Prot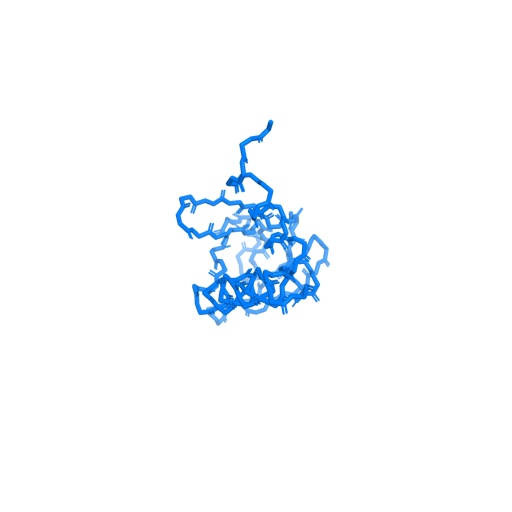ein AF-A0A953RLC2-F1 (afdb_monomer)

Secondary structure (DSSP, 8-state):
--HHHHHHHHHHHHHHHTT-STT-EEEETTEEEEE-S--EEETTEEEEEEEETTT--EEEEEPPHHHHHHHHHHHHHHHHHHS--

Sequence (85 aa):
MSKHSDKQFVICEKLRGLGYASERRVRLYGEEFHLVSDPFPDGDGFVVEGIARKSGKSRFVRIPLSIVHTLRQELIVDTELDVAA

Nearest PDB structures (foldseek):
  4c58-assembly1_A-2  TM=5.062E-01  e=7.469E-01  Homo sapiens
  4o38-assembly1_A  TM=4.920E-01  e=1.163E+00  Homo sapiens
  4o38-assembly1_B  TM=4.977E-01  e=1.498E+00  Homo sapiens
  5y80-assembly1_A  TM=5.364E-01  e=1.595E+00  Homo sapiens
  3dbe-assembly1_A  TM=4.610E-01  e=5.652E+00  Danio rerio

Radius of gyration: 14.46 Å; Cα contacts (8 Å, |Δi|>4): 123; chains: 1; bounding box: 33×23×42 Å

Mean predicted aligned error: 6.45 Å

Structure (mmCIF, N/CA/C/O backbone):
data_AF-A0A953RLC2-F1
#
_entry.id   AF-A0A953RLC2-F1
#
loop_
_atom_site.group_PDB
_atom_site.id
_atom_site.type_symbol
_atom_site.label_atom_id
_atom_site.label_alt_id
_atom_site.label_comp_id
_atom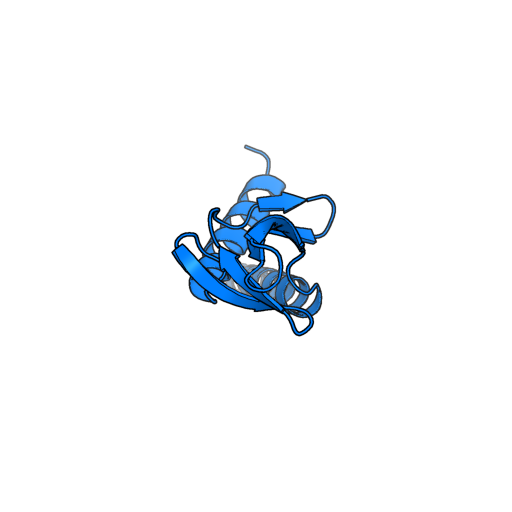_site.label_asym_id
_atom_site.label_entity_id
_atom_site.label_seq_id
_atom_site.pdbx_PDB_ins_code
_atom_site.Cartn_x
_atom_site.Cartn_y
_atom_site.Cartn_z
_atom_site.occupancy
_atom_site.B_iso_or_equiv
_atom_site.auth_seq_id
_atom_site.auth_comp_id
_atom_site.auth_asym_id
_atom_site.auth_atom_id
_atom_site.pdbx_PDB_model_num
ATOM 1 N N . MET A 1 1 ? 16.295 13.637 -15.435 1.00 47.06 1 MET A N 1
ATOM 2 C CA . MET A 1 1 ? 15.413 13.044 -14.407 1.00 47.06 1 MET A CA 1
ATOM 3 C C . MET A 1 1 ? 16.106 11.789 -13.900 1.00 47.06 1 MET A C 1
ATOM 5 O O . MET A 1 1 ? 16.672 11.064 -14.706 1.00 47.06 1 MET A O 1
ATOM 9 N N . SER A 1 2 ? 16.244 11.628 -12.585 1.00 57.25 2 SER A N 1
ATOM 10 C CA . SER A 1 2 ? 17.092 10.584 -11.996 1.00 57.25 2 SER A CA 1
ATOM 11 C C . SER A 1 2 ? 16.442 9.209 -12.152 1.00 57.25 2 SER A C 1
ATOM 13 O O . SER A 1 2 ? 15.340 9.019 -11.653 1.00 57.25 2 SER A O 1
ATOM 15 N N . LYS A 1 3 ? 17.164 8.241 -12.737 1.00 62.06 3 LYS A N 1
ATOM 16 C CA . LYS A 1 3 ? 16.767 6.833 -12.997 1.00 62.06 3 LYS A CA 1
ATOM 17 C C . LYS A 1 3 ? 16.037 6.116 -11.839 1.00 62.06 3 LYS A C 1
ATOM 19 O O . LYS A 1 3 ? 15.346 5.124 -12.046 1.00 62.06 3 LYS A O 1
ATOM 24 N N . HIS A 1 4 ? 16.235 6.579 -10.604 1.00 64.88 4 HIS A N 1
ATOM 25 C CA . HIS A 1 4 ? 15.584 6.067 -9.395 1.00 64.88 4 HIS A CA 1
ATOM 26 C C . HIS A 1 4 ? 14.103 6.470 -9.295 1.00 64.88 4 HIS A C 1
ATOM 28 O O . HIS A 1 4 ? 13.271 5.659 -8.895 1.00 64.88 4 HIS A O 1
ATOM 34 N N . SER A 1 5 ? 13.773 7.695 -9.715 1.00 74.75 5 SER A N 1
ATOM 35 C CA . SER A 1 5 ? 12.404 8.220 -9.732 1.00 74.75 5 SER A CA 1
ATOM 36 C C . SER A 1 5 ? 11.529 7.465 -10.734 1.00 74.75 5 SER A C 1
ATOM 38 O O . SER A 1 5 ? 10.360 7.218 -10.451 1.00 74.75 5 SER A O 1
ATOM 40 N N . ASP A 1 6 ? 12.099 7.046 -11.867 1.00 83.00 6 ASP A N 1
ATOM 41 C CA . ASP A 1 6 ? 11.375 6.293 -12.897 1.00 83.00 6 ASP A CA 1
ATOM 42 C C . ASP A 1 6 ? 10.977 4.899 -12.393 1.00 83.00 6 ASP A C 1
ATOM 44 O O . ASP A 1 6 ? 9.830 4.482 -12.532 1.00 83.00 6 ASP A O 1
ATOM 48 N N . LYS A 1 7 ? 11.891 4.193 -11.710 1.00 85.81 7 LYS A N 1
ATOM 49 C CA . LYS A 1 7 ? 11.588 2.878 -11.118 1.00 85.81 7 LYS A CA 1
ATOM 50 C C . LYS A 1 7 ? 10.521 2.970 -10.030 1.00 85.81 7 LYS A C 1
ATOM 52 O O . LYS A 1 7 ? 9.636 2.121 -9.978 1.00 85.81 7 LYS A O 1
ATOM 57 N N . GLN A 1 8 ? 10.590 3.988 -9.171 1.00 89.88 8 GLN A N 1
ATOM 58 C CA . GLN A 1 8 ? 9.572 4.214 -8.142 1.00 89.88 8 GLN A CA 1
ATOM 59 C C . GLN A 1 8 ? 8.197 4.478 -8.760 1.00 89.88 8 GLN A C 1
ATOM 61 O O . GLN A 1 8 ? 7.216 3.890 -8.310 1.00 89.88 8 GLN A O 1
ATOM 66 N N . PHE A 1 9 ? 8.136 5.286 -9.822 1.00 90.88 9 PHE A N 1
ATOM 67 C CA . PHE A 1 9 ? 6.899 5.545 -10.554 1.00 90.88 9 PHE A CA 1
ATOM 68 C C . PHE A 1 9 ? 6.300 4.258 -11.140 1.00 90.88 9 PHE A C 1
ATOM 70 O O . PHE A 1 9 ? 5.125 3.973 -10.919 1.00 90.88 9 PHE A O 1
ATOM 77 N N . VAL A 1 10 ? 7.110 3.422 -11.797 1.00 92.88 10 VAL A N 1
ATOM 78 C CA . VAL A 1 10 ? 6.637 2.141 -12.351 1.00 92.88 10 VAL A CA 1
ATOM 79 C C . VAL A 1 10 ? 6.127 1.195 -11.256 1.00 92.88 10 VAL A C 1
ATOM 81 O O . VAL A 1 10 ? 5.121 0.509 -11.448 1.00 92.88 10 VAL A O 1
ATOM 84 N N . ILE A 1 11 ? 6.775 1.162 -10.087 1.00 93.81 11 ILE A N 1
ATOM 85 C CA . ILE A 1 11 ? 6.286 0.369 -8.951 1.00 93.81 11 ILE A CA 1
ATOM 86 C C . ILE A 1 11 ? 4.944 0.914 -8.453 1.00 93.81 11 ILE A C 1
ATOM 88 O O . ILE A 1 11 ? 4.038 0.118 -8.220 1.00 93.81 11 ILE A O 1
ATOM 92 N N . CYS A 1 12 ? 4.773 2.235 -8.335 1.00 94.69 12 CYS A N 1
ATOM 93 C CA . CYS A 1 12 ? 3.485 2.833 -7.975 1.00 94.69 12 CYS A CA 1
ATOM 94 C C . CYS A 1 12 ? 2.377 2.429 -8.957 1.00 94.69 12 CYS A C 1
ATOM 96 O O . CYS A 1 12 ? 1.316 1.984 -8.525 1.00 94.69 12 CYS A O 1
ATOM 98 N N . GLU A 1 13 ? 2.637 2.500 -10.264 1.00 94.62 13 GLU A N 1
ATOM 99 C CA . GLU A 1 13 ? 1.695 2.071 -11.306 1.00 94.62 13 GLU A CA 1
ATOM 100 C C . GLU A 1 13 ? 1.300 0.594 -11.156 1.00 94.62 13 GLU A C 1
ATOM 102 O O . GLU A 1 13 ? 0.112 0.255 -11.147 1.00 94.62 13 GLU A O 1
ATOM 107 N N . LYS A 1 14 ? 2.284 -0.291 -10.950 1.00 94.94 14 LYS A N 1
ATOM 108 C CA . LYS A 1 14 ? 2.043 -1.719 -10.692 1.00 94.94 14 LYS A CA 1
ATOM 109 C C . LYS A 1 14 ? 1.227 -1.936 -9.413 1.00 94.94 14 LYS A C 1
ATOM 111 O O . LYS A 1 14 ? 0.276 -2.714 -9.419 1.00 94.94 14 LYS A O 1
ATOM 116 N N . LEU A 1 15 ? 1.542 -1.226 -8.329 1.00 95.56 15 LEU A N 1
ATOM 117 C CA . LEU A 1 15 ? 0.808 -1.303 -7.062 1.00 95.56 15 LEU A CA 1
ATOM 118 C C . LEU A 1 15 ? -0.651 -0.857 -7.215 1.00 95.56 15 LEU A C 1
ATOM 120 O O . LEU A 1 15 ? -1.544 -1.529 -6.693 1.00 95.56 15 LEU A O 1
ATOM 124 N N . ARG A 1 16 ? -0.921 0.206 -7.985 1.00 95.31 16 ARG A N 1
ATOM 125 C CA . ARG A 1 16 ? -2.301 0.590 -8.322 1.00 95.31 16 ARG A CA 1
ATOM 126 C C . ARG A 1 16 ? -3.032 -0.534 -9.052 1.00 95.31 16 ARG A C 1
ATOM 128 O O . ARG A 1 16 ? -4.172 -0.837 -8.704 1.00 95.31 16 ARG A O 1
ATOM 135 N N . GLY A 1 17 ? -2.371 -1.188 -10.011 1.00 94.00 17 GLY A N 1
ATOM 136 C CA . GLY A 1 17 ? -2.909 -2.349 -10.730 1.00 94.00 17 GLY A CA 1
ATOM 137 C C . GLY A 1 17 ? -3.255 -3.535 -9.819 1.00 94.00 17 GLY A C 1
ATOM 138 O O . GLY A 1 17 ? -4.216 -4.252 -10.082 1.00 94.00 17 GLY A O 1
ATOM 139 N N . LEU A 1 18 ? -2.539 -3.692 -8.702 1.00 93.38 18 LEU A N 1
ATOM 140 C CA . LEU A 1 18 ? -2.819 -4.698 -7.668 1.00 93.38 18 LEU A CA 1
ATOM 141 C C . LEU A 1 18 ? -3.952 -4.303 -6.700 1.00 93.38 18 LEU A C 1
ATOM 143 O O . LEU A 1 18 ? -4.296 -5.079 -5.809 1.00 93.38 18 LEU A O 1
ATOM 147 N N . GLY A 1 19 ? -4.540 -3.114 -6.855 1.00 93.00 19 GLY A N 1
ATOM 148 C CA . GLY A 1 19 ? -5.639 -2.625 -6.021 1.00 93.00 19 GLY A CA 1
ATOM 149 C C . GLY A 1 19 ? -5.220 -1.687 -4.887 1.00 93.00 19 GLY A C 1
ATOM 150 O O . GLY A 1 19 ? -6.081 -1.270 -4.112 1.00 93.00 19 GLY A O 1
ATOM 151 N N . TYR A 1 20 ? -3.941 -1.305 -4.804 1.00 94.81 20 TYR A N 1
ATOM 152 C CA . TYR A 1 20 ? -3.455 -0.251 -3.905 1.00 94.81 20 TYR A CA 1
ATOM 153 C C . TYR A 1 20 ? -3.658 1.131 -4.532 1.00 94.81 20 TYR A C 1
ATOM 155 O O . TYR A 1 20 ? -2.693 1.843 -4.766 1.00 94.81 20 TYR A O 1
ATOM 163 N N . ALA A 1 21 ? -4.897 1.482 -4.866 1.00 95.00 21 ALA A N 1
ATOM 164 C CA . ALA A 1 21 ? -5.245 2.754 -5.497 1.00 95.00 21 ALA A CA 1
ATOM 165 C C . ALA A 1 21 ? -6.330 3.476 -4.697 1.00 95.00 21 ALA A C 1
ATOM 167 O O . ALA A 1 21 ? -7.066 2.841 -3.934 1.00 95.00 21 ALA A O 1
ATOM 168 N N . SER A 1 22 ? -6.452 4.785 -4.904 1.00 92.94 22 SER A N 1
ATOM 169 C CA . SER A 1 22 ? -7.530 5.574 -4.303 1.00 92.94 22 SER A CA 1
ATOM 170 C C . SER A 1 22 ? -8.922 4.977 -4.590 1.00 92.94 22 SER A C 1
ATOM 172 O O . SER A 1 22 ? -9.136 4.247 -5.561 1.00 92.94 22 SER A O 1
ATOM 174 N N . GLU A 1 23 ? -9.857 5.207 -3.666 1.00 91.81 23 GLU A N 1
ATOM 175 C CA . GLU A 1 23 ? -11.245 4.713 -3.676 1.00 91.81 23 GLU A CA 1
ATOM 17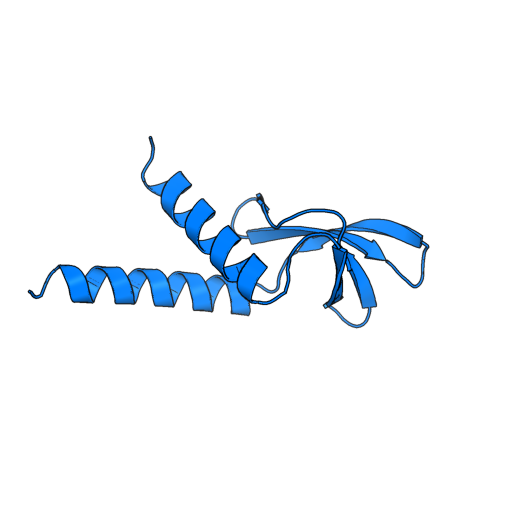6 C C . GLU A 1 23 ? -11.408 3.183 -3.567 1.00 91.81 23 GLU A C 1
ATOM 178 O O . GLU A 1 23 ? -12.528 2.668 -3.454 1.00 91.81 23 GLU A O 1
ATOM 183 N N . ARG A 1 24 ? -10.311 2.416 -3.522 1.00 92.81 24 ARG A N 1
ATOM 184 C CA . ARG A 1 24 ? -10.350 0.963 -3.316 1.00 92.81 24 ARG A CA 1
ATOM 185 C C . ARG A 1 24 ? -10.488 0.599 -1.842 1.00 92.81 24 ARG A C 1
ATOM 187 O O . ARG A 1 24 ? -10.216 1.382 -0.935 1.00 92.81 24 ARG A O 1
ATOM 194 N N . ARG A 1 25 ? -10.938 -0.631 -1.589 1.00 94.44 25 ARG A N 1
ATOM 195 C CA . ARG A 1 25 ? -10.928 -1.237 -0.253 1.00 94.44 25 ARG A CA 1
ATOM 196 C C . ARG A 1 25 ? -9.926 -2.371 -0.234 1.00 94.44 25 ARG A C 1
ATOM 198 O O . ARG A 1 25 ? -9.978 -3.245 -1.095 1.00 94.44 25 ARG A O 1
ATOM 205 N N . VAL A 1 26 ? -9.048 -2.367 0.758 1.00 93.06 26 VAL A N 1
ATOM 206 C CA . VAL A 1 26 ? -8.015 -3.390 0.918 1.00 93.06 26 VAL A CA 1
ATOM 207 C C . VAL A 1 26 ? -7.976 -3.866 2.359 1.00 93.06 26 VAL A C 1
ATOM 209 O O . VAL A 1 26 ? -8.194 -3.095 3.294 1.00 93.06 26 VAL A O 1
ATOM 212 N N . ARG A 1 27 ? -7.685 -5.152 2.550 1.00 94.31 27 ARG A N 1
ATOM 213 C CA . ARG A 1 27 ? -7.410 -5.706 3.871 1.00 94.31 27 ARG A CA 1
ATOM 214 C C . ARG A 1 27 ? -5.905 -5.822 4.058 1.00 94.31 27 ARG A C 1
ATOM 216 O O . ARG A 1 27 ? -5.263 -6.621 3.384 1.00 94.31 27 ARG A O 1
ATOM 223 N N . LEU A 1 28 ? -5.355 -5.050 4.989 1.00 91.94 28 LEU A N 1
ATOM 224 C CA . LEU A 1 28 ? -3.934 -5.062 5.329 1.00 91.94 28 LEU A CA 1
ATOM 225 C C . LEU A 1 28 ? -3.766 -5.321 6.817 1.00 91.94 28 LEU A C 1
ATOM 227 O O . LEU A 1 28 ? -4.457 -4.733 7.644 1.00 91.94 28 LEU A O 1
ATOM 231 N N . TYR A 1 29 ? -2.867 -6.247 7.152 1.00 91.88 29 TYR A N 1
ATOM 232 C CA . TYR A 1 29 ? -2.532 -6.587 8.539 1.00 91.88 29 TYR A CA 1
ATOM 233 C C . TYR A 1 29 ? -3.757 -6.914 9.415 1.00 91.88 29 TYR A C 1
ATOM 235 O O . TYR A 1 29 ? -3.807 -6.601 10.600 1.00 91.88 29 TYR A O 1
ATOM 243 N N . GLY A 1 30 ? -4.778 -7.538 8.821 1.00 92.31 30 GLY A N 1
ATOM 244 C CA . GLY A 1 30 ? -6.007 -7.918 9.520 1.00 92.31 30 GLY A CA 1
ATOM 245 C C . GLY A 1 30 ? -7.046 -6.800 9.688 1.00 92.31 30 GLY A C 1
ATOM 246 O O . GLY A 1 30 ? -8.121 -7.078 10.223 1.00 92.31 30 GLY A O 1
ATOM 247 N N . GLU A 1 31 ? -6.792 -5.586 9.195 1.00 93.19 31 GLU A N 1
ATOM 248 C CA . GLU A 1 31 ? -7.729 -4.455 9.199 1.00 93.19 31 GLU A CA 1
ATOM 249 C C . GLU A 1 31 ? -8.138 -4.067 7.768 1.00 93.19 31 GLU A C 1
ATOM 251 O O . GLU A 1 31 ? -7.367 -4.212 6.824 1.00 93.19 31 GLU A O 1
ATOM 256 N N . GLU A 1 32 ? -9.388 -3.634 7.595 1.00 95.44 32 GLU A N 1
ATOM 257 C CA . GLU A 1 32 ? -9.901 -3.141 6.313 1.00 95.44 32 GLU A CA 1
ATOM 258 C C . GLU A 1 32 ? -9.714 -1.626 6.234 1.00 95.44 32 GLU A C 1
ATOM 260 O O . GLU A 1 32 ? -10.076 -0.901 7.166 1.00 95.44 32 GLU A O 1
ATOM 265 N N . PHE A 1 33 ? -9.178 -1.163 5.111 1.00 95.81 33 PHE A N 1
ATOM 266 C CA . PHE A 1 33 ? -8.934 0.240 4.817 1.00 95.81 33 PHE A CA 1
ATOM 267 C C . PHE A 1 33 ? -9.684 0.639 3.557 1.00 95.81 33 PHE A C 1
ATOM 269 O O . PHE A 1 33 ? -9.631 -0.068 2.549 1.00 95.81 33 PHE A O 1
ATOM 276 N N . HIS A 1 34 ? -10.348 1.788 3.610 1.00 96.50 34 HIS A N 1
ATOM 277 C CA . HIS A 1 34 ? -10.769 2.495 2.411 1.00 96.50 34 HIS A CA 1
ATOM 278 C C . HIS A 1 34 ? -9.650 3.449 2.005 1.00 96.50 34 HIS A C 1
ATOM 280 O O . HIS A 1 34 ? -9.335 4.372 2.753 1.00 96.50 34 HIS A O 1
ATOM 286 N N . LEU A 1 35 ? -9.010 3.175 0.874 1.00 96.38 35 LEU A N 1
ATOM 287 C CA . LEU A 1 35 ? -7.875 3.944 0.387 1.00 96.38 35 LEU A CA 1
ATOM 288 C C . LEU A 1 35 ? -8.349 5.296 -0.139 1.00 96.38 35 LEU A C 1
ATOM 290 O O . LEU A 1 35 ? -9.324 5.374 -0.883 1.00 96.38 35 LEU A O 1
ATOM 294 N N . VAL A 1 36 ? -7.643 6.350 0.252 1.00 95.69 36 VAL A N 1
ATOM 295 C CA . VAL A 1 36 ? -7.936 7.734 -0.151 1.00 95.69 36 VAL A CA 1
ATOM 296 C C . VAL A 1 36 ? -6.802 8.349 -0.966 1.00 95.69 36 VAL A C 1
ATOM 298 O O . VAL A 1 36 ? -6.977 9.420 -1.536 1.00 95.69 36 VAL A O 1
ATOM 301 N N . SER A 1 37 ? -5.667 7.654 -1.073 1.00 94.56 37 SER A N 1
ATOM 302 C CA . SER A 1 37 ? -4.547 8.040 -1.925 1.00 94.56 37 SER A CA 1
ATOM 303 C C . SER A 1 37 ? -4.072 6.877 -2.791 1.00 94.56 37 SER A C 1
ATOM 305 O O . SER A 1 37 ? -4.270 5.702 -2.473 1.00 94.56 37 SER A O 1
ATOM 307 N N . ASP A 1 38 ? -3.370 7.235 -3.859 1.00 95.50 38 ASP A N 1
ATOM 308 C CA . ASP A 1 38 ? -2.502 6.326 -4.598 1.00 95.50 38 ASP A CA 1
ATOM 309 C C . ASP A 1 38 ? -1.215 6.025 -3.799 1.00 95.50 38 ASP A C 1
ATOM 311 O O . ASP A 1 38 ? -0.922 6.718 -2.812 1.00 95.50 38 ASP A O 1
ATOM 315 N N . PRO A 1 39 ? -0.457 4.974 -4.168 1.00 95.94 39 PRO A N 1
ATOM 316 C CA . PRO A 1 39 ? 0.732 4.577 -3.441 1.00 95.94 39 PRO A CA 1
ATOM 317 C C . PRO A 1 39 ? 1.875 5.542 -3.739 1.00 95.94 39 PRO A C 1
ATOM 319 O O . PRO A 1 39 ? 2.060 5.968 -4.880 1.00 95.94 39 PRO A O 1
ATOM 322 N N . PHE A 1 40 ? 2.680 5.846 -2.725 1.00 94.38 40 PHE A N 1
ATOM 323 C CA . PHE A 1 40 ? 3.850 6.710 -2.860 1.00 94.38 40 PHE A CA 1
ATOM 324 C C . PHE A 1 40 ? 5.062 6.139 -2.109 1.00 94.38 40 PHE A C 1
ATOM 326 O O . PHE A 1 40 ? 4.891 5.377 -1.149 1.00 94.38 40 PHE A O 1
ATOM 333 N N . PRO A 1 41 ? 6.293 6.442 -2.566 1.00 93.38 41 PRO A N 1
ATOM 334 C CA . PRO A 1 41 ? 7.507 5.937 -1.939 1.00 93.38 41 PRO A CA 1
ATOM 335 C C . PRO A 1 41 ? 7.710 6.548 -0.547 1.00 93.38 41 PRO A C 1
ATOM 337 O O . PRO A 1 41 ? 7.532 7.748 -0.346 1.00 93.38 41 PRO A O 1
ATOM 340 N N . ASP A 1 42 ? 8.129 5.713 0.400 1.00 92.88 42 ASP A N 1
ATOM 341 C CA . ASP A 1 42 ? 8.465 6.095 1.773 1.00 92.88 42 ASP A CA 1
ATOM 342 C C . ASP A 1 42 ? 9.686 5.290 2.247 1.00 92.88 42 ASP A C 1
ATOM 344 O O . ASP A 1 42 ? 9.593 4.103 2.586 1.00 92.88 42 ASP A O 1
ATOM 348 N N . GLY A 1 43 ? 10.859 5.928 2.228 1.00 88.69 43 GLY A N 1
ATOM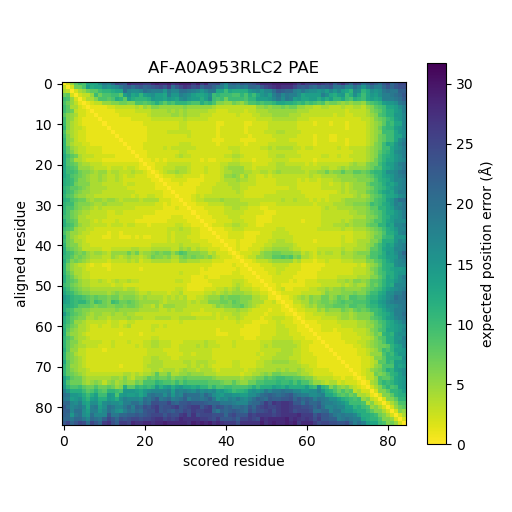 349 C CA . GLY A 1 43 ? 12.139 5.267 2.492 1.00 88.69 43 GLY A CA 1
ATOM 350 C C . GLY A 1 43 ? 12.402 4.130 1.499 1.00 88.69 43 GLY A C 1
ATOM 351 O O . GLY A 1 43 ? 12.454 4.357 0.294 1.00 88.69 43 GLY A O 1
ATOM 352 N N . ASP A 1 44 ? 12.560 2.902 2.004 1.00 85.69 44 ASP A N 1
ATOM 353 C CA . ASP A 1 44 ? 12.699 1.702 1.162 1.00 85.69 44 ASP A CA 1
ATOM 354 C C . ASP A 1 44 ? 11.347 1.057 0.777 1.00 85.69 44 ASP A C 1
ATOM 356 O O . ASP A 1 44 ? 11.292 0.118 -0.017 1.00 85.69 44 ASP A O 1
ATOM 360 N N . GLY A 1 45 ? 10.232 1.543 1.320 1.00 93.25 45 GLY A N 1
ATOM 361 C CA . GLY A 1 45 ? 8.904 0.980 1.092 1.00 93.25 45 GLY A CA 1
ATOM 362 C C . GLY A 1 45 ? 8.001 1.856 0.230 1.00 93.25 45 GLY A C 1
ATOM 363 O O . GLY A 1 45 ? 8.396 2.890 -0.302 1.00 93.25 45 GLY A O 1
ATOM 364 N N . PHE A 1 46 ? 6.744 1.426 0.147 1.00 96.12 46 PHE A N 1
ATOM 365 C CA . PHE A 1 46 ? 5.641 2.205 -0.405 1.00 96.12 46 PHE A CA 1
ATOM 366 C C . PHE A 1 46 ? 4.506 2.235 0.611 1.00 96.12 46 PHE A C 1
ATOM 368 O O . PHE A 1 46 ? 4.279 1.258 1.335 1.00 96.12 46 PHE A O 1
ATOM 375 N N . VAL A 1 47 ? 3.802 3.354 0.672 1.00 96.69 47 VAL A N 1
ATOM 376 C CA . VAL A 1 47 ? 2.691 3.583 1.597 1.00 96.69 47 VAL A CA 1
ATOM 377 C C . VAL A 1 47 ? 1.465 4.062 0.829 1.00 96.69 47 VAL A C 1
ATOM 379 O O . VAL A 1 47 ? 1.584 4.659 -0.238 1.00 96.69 47 VAL A O 1
ATOM 382 N N . VAL A 1 48 ? 0.290 3.786 1.384 1.00 96.12 48 VAL A N 1
ATOM 383 C CA . VAL A 1 48 ? -1.000 4.332 0.944 1.00 96.12 48 VAL A CA 1
ATOM 384 C C . VAL A 1 48 ? -1.707 4.955 2.133 1.00 96.12 48 VAL A C 1
ATOM 386 O O . VAL A 1 48 ? -1.632 4.436 3.248 1.00 96.12 48 VAL A O 1
ATOM 389 N N . GLU A 1 49 ? -2.408 6.057 1.913 1.00 96.69 49 GLU A N 1
ATOM 390 C CA . GLU A 1 49 ? -3.310 6.610 2.911 1.00 96.69 49 GLU A CA 1
ATOM 391 C C . GLU A 1 49 ? -4.661 5.894 2.841 1.00 96.69 49 GLU A C 1
ATOM 393 O O . GLU A 1 49 ? -5.244 5.714 1.767 1.00 96.69 49 GLU A O 1
ATOM 398 N N . GLY A 1 50 ? -5.175 5.483 3.998 1.00 96.19 50 GLY A N 1
ATOM 399 C CA . GLY A 1 50 ? -6.480 4.852 4.083 1.00 96.19 50 GLY A CA 1
ATOM 400 C C . GLY A 1 50 ? -7.204 5.132 5.390 1.00 96.19 50 GLY A C 1
ATOM 401 O O . GLY A 1 50 ? -6.609 5.238 6.464 1.00 96.19 50 GLY A O 1
ATOM 402 N N . ILE A 1 51 ? -8.528 5.192 5.297 1.00 96.50 51 ILE A N 1
ATOM 403 C CA . ILE A 1 51 ? -9.429 5.295 6.438 1.00 96.50 51 ILE A CA 1
ATOM 404 C C . ILE A 1 51 ? -9.677 3.890 6.970 1.00 96.50 51 ILE A C 1
ATOM 406 O O . ILE A 1 51 ? -10.253 3.033 6.294 1.00 96.50 51 ILE A O 1
ATOM 410 N N . ALA A 1 52 ? -9.232 3.646 8.197 1.00 94.81 52 ALA A N 1
ATOM 411 C CA . ALA A 1 52 ? -9.340 2.339 8.820 1.00 94.81 52 ALA A CA 1
ATOM 412 C C . ALA A 1 52 ? -10.780 2.085 9.276 1.00 94.81 52 ALA A C 1
ATOM 414 O O . ALA A 1 52 ? -11.306 2.819 10.117 1.00 94.81 52 ALA A O 1
ATOM 415 N N . ARG A 1 53 ? -11.421 1.025 8.775 1.00 92.00 53 ARG A N 1
ATOM 416 C CA . ARG A 1 53 ? -12.857 0.788 8.986 1.00 92.00 53 ARG A CA 1
ATOM 417 C C . ARG A 1 53 ? -13.249 0.652 10.459 1.00 92.00 53 ARG A C 1
ATOM 419 O O . ARG A 1 53 ? -14.354 1.035 10.824 1.00 92.00 53 ARG A O 1
ATOM 426 N N . LYS A 1 54 ? -12.358 0.137 11.315 1.00 90.06 54 LYS A N 1
ATOM 427 C CA . LYS A 1 54 ? -12.642 -0.030 12.752 1.00 90.06 54 LYS A CA 1
ATOM 428 C C . LYS A 1 54 ? -12.630 1.285 13.527 1.00 90.06 54 LYS A C 1
ATOM 430 O O . LYS A 1 54 ? -13.344 1.407 14.512 1.00 90.06 54 LYS A O 1
ATOM 435 N N . SER A 1 55 ? -11.788 2.236 13.122 1.00 90.19 55 SER A N 1
ATOM 436 C CA . SER A 1 55 ? -11.556 3.474 13.884 1.00 90.19 55 SER A CA 1
ATOM 437 C C . SER A 1 55 ? -12.085 4.733 13.202 1.00 90.19 55 SER A C 1
ATOM 439 O O . SER A 1 55 ? -12.156 5.772 13.847 1.00 90.19 55 SER A O 1
ATOM 441 N N . GLY A 1 56 ? -12.397 4.668 11.905 1.00 91.88 56 GLY A N 1
ATOM 442 C CA . GLY A 1 56 ? -12.751 5.828 11.086 1.00 91.88 56 GLY A CA 1
ATOM 443 C C . GLY A 1 56 ? -11.612 6.836 10.899 1.00 91.88 56 GLY A C 1
ATOM 444 O O . GLY A 1 56 ? -11.831 7.899 10.332 1.00 91.88 56 GLY A O 1
ATOM 445 N N . LYS A 1 57 ? -10.398 6.5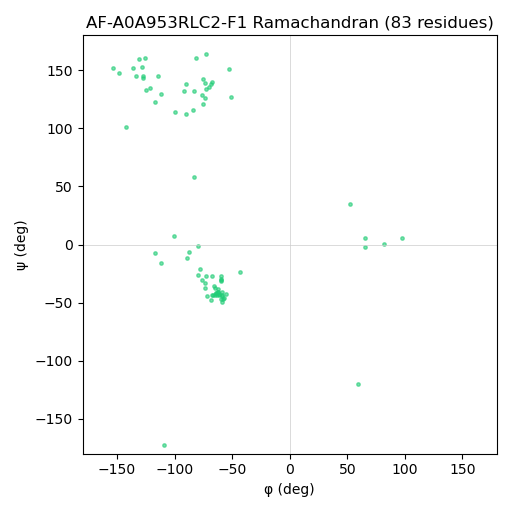34 11.377 1.00 93.38 57 LYS A N 1
ATOM 446 C CA . LYS A 1 57 ? -9.247 7.437 11.298 1.00 93.38 57 LYS A CA 1
ATOM 447 C C . LYS A 1 57 ? -8.462 7.197 10.018 1.00 93.38 57 LYS A C 1
ATOM 449 O O . LYS A 1 57 ? -8.205 6.039 9.671 1.00 93.38 57 LYS A O 1
ATOM 454 N N . SER A 1 58 ? -8.036 8.287 9.382 1.00 94.12 58 SER A N 1
ATOM 455 C CA . SER A 1 58 ? -7.028 8.218 8.328 1.00 94.12 58 SER A CA 1
ATOM 456 C C . SER A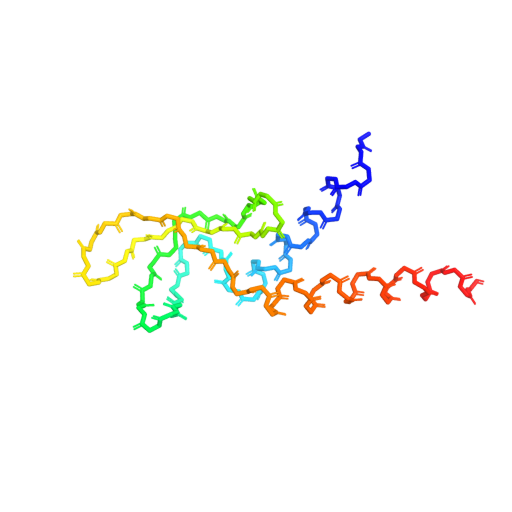 1 58 ? -5.679 7.814 8.917 1.00 94.12 58 SER A C 1
ATOM 458 O O . SER A 1 58 ? -5.319 8.236 10.021 1.00 94.12 58 SER A O 1
ATOM 460 N N . ARG A 1 59 ? -4.950 6.961 8.201 1.00 94.12 59 ARG A N 1
ATOM 461 C CA . ARG A 1 59 ? -3.567 6.612 8.511 1.00 94.12 59 ARG A CA 1
ATOM 462 C C . ARG A 1 59 ? -2.824 6.182 7.255 1.00 94.12 59 ARG A C 1
ATOM 464 O O . ARG A 1 59 ? -3.409 5.596 6.345 1.00 94.12 59 ARG A O 1
ATOM 471 N N . PHE A 1 60 ? -1.515 6.391 7.268 1.00 94.94 60 PHE A N 1
ATOM 472 C CA . PHE A 1 60 ? -0.623 5.783 6.293 1.00 94.94 60 PHE A CA 1
ATOM 473 C C . PHE A 1 60 ? -0.404 4.315 6.645 1.00 94.94 60 PHE A C 1
ATOM 475 O O . PHE A 1 60 ? -0.067 3.970 7.780 1.00 94.94 60 PHE A O 1
ATOM 482 N N . VAL A 1 61 ? -0.612 3.447 5.664 1.00 94.19 61 VAL A N 1
ATOM 483 C CA . VAL A 1 61 ? -0.412 2.009 5.781 1.00 94.19 61 VAL A CA 1
ATOM 484 C C . VAL A 1 61 ? 0.687 1.616 4.814 1.00 94.19 61 VAL A C 1
ATOM 486 O O . VAL A 1 61 ? 0.593 1.853 3.609 1.00 94.19 61 VAL A O 1
ATOM 489 N N . ARG A 1 62 ? 1.746 1.009 5.345 1.00 95.69 62 ARG A N 1
ATOM 490 C CA . ARG A 1 62 ? 2.827 0.477 4.521 1.00 95.69 62 ARG A CA 1
ATOM 491 C C . ARG A 1 62 ? 2.340 -0.749 3.758 1.00 95.69 62 ARG A C 1
ATOM 493 O O . ARG A 1 62 ? 1.678 -1.621 4.313 1.00 95.69 62 ARG A O 1
ATOM 500 N N . ILE A 1 63 ? 2.672 -0.809 2.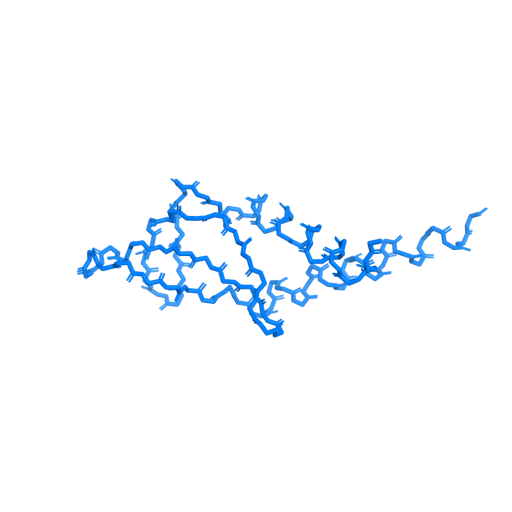478 1.00 95.44 63 ILE A N 1
ATOM 501 C CA . ILE A 1 63 ? 2.406 -1.972 1.639 1.00 95.44 63 ILE A CA 1
ATOM 502 C C . ILE A 1 63 ? 3.392 -3.082 2.033 1.00 95.44 63 ILE A C 1
ATOM 504 O O . ILE A 1 63 ? 4.567 -2.788 2.279 1.00 95.44 63 ILE A O 1
ATOM 508 N N . PRO A 1 64 ? 2.956 -4.355 2.109 1.00 95.12 64 PRO A N 1
ATOM 509 C CA . PRO A 1 64 ? 3.836 -5.466 2.442 1.00 95.12 64 PRO A CA 1
ATOM 510 C C . PRO A 1 64 ? 5.102 -5.482 1.584 1.00 95.12 64 PRO A C 1
ATOM 512 O O . PRO A 1 64 ? 5.036 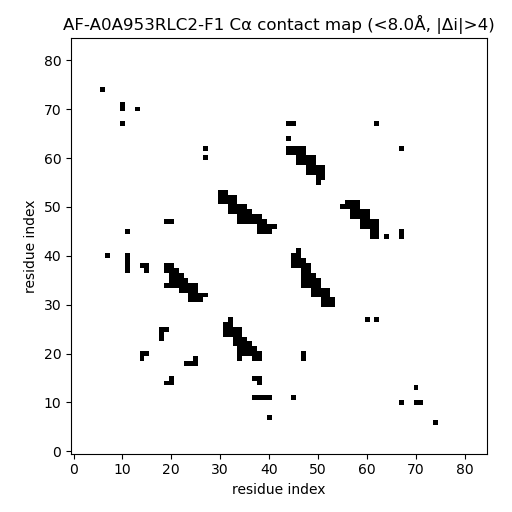-5.502 0.354 1.00 95.12 64 PRO A O 1
ATOM 515 N N . LEU A 1 65 ? 6.263 -5.525 2.243 1.00 93.56 65 LEU A N 1
ATOM 516 C CA . LEU A 1 65 ? 7.557 -5.519 1.557 1.00 93.56 65 LEU A CA 1
ATOM 517 C C . LEU A 1 65 ? 7.725 -6.708 0.610 1.00 93.56 65 LEU A C 1
ATOM 519 O O . LEU A 1 65 ? 8.420 -6.581 -0.385 1.00 93.56 65 LEU A O 1
ATOM 523 N N . SER A 1 66 ? 7.056 -7.836 0.865 1.00 93.19 66 SER A N 1
ATOM 524 C CA . SER A 1 66 ? 7.045 -8.981 -0.052 1.00 93.19 66 SER A CA 1
ATOM 525 C C . SER A 1 66 ? 6.500 -8.620 -1.437 1.00 93.19 66 SER A C 1
ATOM 527 O O . SER A 1 66 ? 7.077 -9.025 -2.444 1.00 93.19 66 SER A O 1
ATOM 529 N N . ILE A 1 67 ? 5.437 -7.813 -1.501 1.00 93.44 67 ILE A N 1
ATOM 530 C CA . ILE A 1 67 ? 4.859 -7.335 -2.764 1.00 93.44 67 ILE A CA 1
ATOM 531 C C . ILE A 1 67 ? 5.843 -6.379 -3.433 1.00 93.44 67 ILE A C 1
ATOM 533 O O . ILE A 1 67 ? 6.172 -6.554 -4.601 1.00 93.44 67 ILE A O 1
ATOM 537 N N . VAL A 1 68 ? 6.384 -5.422 -2.675 1.00 93.00 68 VAL A N 1
ATOM 538 C CA . VAL A 1 68 ? 7.367 -4.456 -3.190 1.00 93.00 68 VAL A CA 1
ATOM 539 C C . VAL A 1 68 ? 8.614 -5.163 -3.734 1.00 93.00 68 VAL A C 1
ATOM 541 O O . VAL A 1 68 ? 9.082 -4.828 -4.818 1.00 93.00 68 VAL A O 1
ATOM 544 N N . HIS A 1 69 ? 9.139 -6.162 -3.023 1.00 92.50 69 HIS A N 1
ATOM 545 C CA . HIS A 1 69 ? 10.280 -6.965 -3.462 1.00 92.50 69 HIS A CA 1
ATOM 546 C C . HIS A 1 69 ? 9.974 -7.747 -4.734 1.00 92.50 69 HIS A C 1
ATOM 548 O O . HIS A 1 69 ? 10.790 -7.723 -5.649 1.00 92.50 69 HIS A O 1
ATOM 554 N N . THR A 1 70 ? 8.792 -8.359 -4.828 1.00 92.62 70 THR A N 1
ATOM 555 C CA . THR A 1 70 ? 8.374 -9.076 -6.040 1.00 92.62 70 THR A CA 1
ATOM 556 C C . THR A 1 70 ? 8.373 -8.136 -7.247 1.00 92.62 70 THR A C 1
ATOM 558 O O . THR A 1 70 ? 9.022 -8.426 -8.246 1.00 92.62 70 THR A O 1
ATOM 561 N N . LEU A 1 71 ? 7.755 -6.954 -7.129 1.00 92.19 71 LEU A N 1
ATOM 562 C CA . LEU A 1 71 ? 7.723 -5.970 -8.220 1.00 92.19 71 LEU A CA 1
ATOM 563 C C . LEU A 1 71 ? 9.119 -5.428 -8.563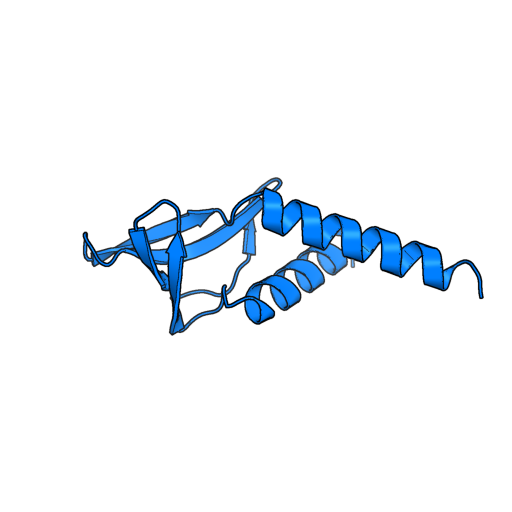 1.00 92.19 71 LEU A C 1
ATOM 565 O O . LEU A 1 71 ? 9.430 -5.208 -9.731 1.00 92.19 71 LEU A O 1
ATOM 569 N N . ARG A 1 72 ? 9.985 -5.226 -7.561 1.00 90.81 72 ARG A N 1
ATOM 570 C CA . ARG A 1 72 ? 11.388 -4.843 -7.788 1.00 90.81 72 ARG A CA 1
ATOM 571 C C . ARG A 1 72 ? 12.145 -5.918 -8.568 1.00 90.81 72 ARG A C 1
ATOM 573 O O . ARG A 1 72 ? 12.921 -5.562 -9.447 1.00 90.81 72 ARG A O 1
ATOM 580 N N . GLN A 1 73 ? 11.928 -7.198 -8.263 1.00 88.19 73 GLN A N 1
ATOM 581 C CA . GLN A 1 73 ? 12.551 -8.308 -8.986 1.00 88.19 73 GLN A CA 1
ATOM 582 C C . GLN A 1 73 ? 12.047 -8.399 -10.427 1.00 88.19 73 GLN A C 1
ATOM 584 O O . GLN A 1 73 ? 12.869 -8.517 -11.328 1.00 88.19 73 GLN A O 1
ATOM 589 N N . GLU A 1 74 ? 10.740 -8.253 -10.667 1.00 85.12 74 GLU A N 1
ATOM 590 C CA . GLU A 1 74 ? 10.189 -8.203 -12.031 1.00 85.12 74 GLU A CA 1
ATOM 591 C C . GLU A 1 74 ? 10.853 -7.109 -12.876 1.00 85.12 74 GLU A C 1
ATOM 593 O O . GLU A 1 74 ? 11.223 -7.351 -14.017 1.00 85.12 74 GLU A O 1
ATOM 598 N N . LEU A 1 75 ? 11.081 -5.924 -12.301 1.00 81.69 75 LEU A N 1
ATOM 599 C CA . LEU A 1 75 ? 11.735 -4.814 -13.002 1.00 81.69 75 LEU A CA 1
ATOM 600 C C . LEU A 1 75 ? 13.212 -5.070 -13.318 1.00 81.69 75 LEU A C 1
ATOM 602 O O . LEU A 1 75 ? 13.747 -4.483 -14.258 1.00 81.69 75 LEU A O 1
ATOM 606 N N . ILE A 1 76 ? 13.889 -5.901 -12.523 1.00 75.75 76 ILE A N 1
ATOM 607 C CA . ILE A 1 76 ? 15.264 -6.328 -12.806 1.00 75.75 76 ILE A CA 1
ATOM 608 C C . ILE A 1 76 ? 15.256 -7.303 -13.987 1.00 75.75 76 ILE A C 1
ATOM 610 O O . ILE A 1 76 ? 16.041 -7.121 -14.911 1.00 75.75 76 ILE A O 1
ATOM 614 N N . VAL A 1 77 ? 14.325 -8.262 -13.998 1.00 67.75 77 VAL A N 1
ATOM 615 C CA . VAL A 1 77 ? 14.187 -9.258 -15.073 1.00 67.75 77 VAL A CA 1
ATOM 616 C C . VAL A 1 77 ? 13.816 -8.606 -16.410 1.00 67.75 77 VAL A C 1
ATOM 618 O O . VAL A 1 77 ? 14.423 -8.933 -17.426 1.00 67.75 77 VAL A O 1
ATOM 621 N N . ASP A 1 78 ? 12.905 -7.627 -16.412 1.00 59.91 78 ASP A N 1
ATOM 622 C CA . ASP A 1 78 ? 12.552 -6.843 -17.611 1.00 59.91 78 ASP A CA 1
ATOM 623 C C . ASP A 1 78 ? 13.767 -6.091 -18.193 1.00 59.91 78 ASP A C 1
ATOM 625 O O . ASP A 1 78 ? 13.885 -5.922 -19.401 1.00 59.91 78 ASP A O 1
ATOM 629 N N . THR A 1 79 ? 14.712 -5.678 -17.338 1.00 57.62 79 THR A N 1
ATOM 630 C CA . THR A 1 79 ? 15.934 -4.983 -17.777 1.00 57.62 79 THR A CA 1
ATOM 631 C C . THR A 1 79 ? 16.962 -5.945 -18.390 1.00 57.62 79 THR A C 1
ATOM 633 O O . THR A 1 79 ? 17.722 -5.540 -19.264 1.00 57.62 79 THR A O 1
ATOM 636 N N . GLU A 1 80 ? 17.015 -7.209 -17.957 1.00 57.59 80 GLU A N 1
ATOM 637 C CA . GLU A 1 80 ? 17.968 -8.193 -18.499 1.00 57.59 80 GLU A CA 1
ATOM 638 C C . GLU A 1 80 ? 17.524 -8.787 -19.845 1.00 57.59 80 GLU A C 1
ATOM 640 O O . GLU A 1 80 ? 18.372 -9.154 -20.658 1.00 57.59 80 GLU A O 1
ATOM 645 N N . LEU A 1 81 ? 16.217 -8.827 -20.123 1.00 55.59 81 LEU A N 1
ATOM 646 C CA . LEU A 1 81 ? 15.681 -9.251 -21.423 1.00 55.59 81 LEU A CA 1
ATOM 647 C C . LEU A 1 81 ? 15.905 -8.215 -22.541 1.00 55.59 81 LEU A C 1
ATOM 649 O O . LEU A 1 81 ? 16.035 -8.608 -23.696 1.00 55.59 81 LEU A O 1
ATOM 653 N N . ASP A 1 82 ? 16.012 -6.925 -22.208 1.00 47.66 82 ASP A N 1
ATOM 654 C CA . ASP A 1 82 ? 16.275 -5.837 -23.170 1.00 47.66 82 ASP A CA 1
ATOM 655 C C . ASP A 1 82 ? 17.754 -5.753 -23.606 1.00 47.66 82 ASP A C 1
ATOM 657 O O . ASP A 1 82 ? 18.067 -5.225 -24.666 1.00 47.66 82 ASP A O 1
ATOM 661 N N . VAL A 1 83 ? 18.686 -6.309 -22.819 1.00 56.25 83 VAL A N 1
ATOM 662 C CA . VAL A 1 83 ? 20.138 -6.284 -23.112 1.00 56.25 83 VAL A CA 1
ATOM 663 C C . VAL A 1 83 ? 20.598 -7.485 -23.956 1.00 56.25 83 VAL A C 1
ATOM 665 O O . VAL A 1 83 ? 21.719 -7.496 -24.463 1.00 56.25 83 VAL A O 1
ATOM 668 N N . ALA A 1 84 ? 19.751 -8.504 -24.119 1.00 51.69 84 ALA A N 1
ATOM 669 C CA . ALA A 1 84 ? 20.081 -9.739 -24.834 1.00 51.69 84 ALA A CA 1
ATOM 670 C C . ALA A 1 84 ? 19.541 -9.809 -26.282 1.00 51.69 84 ALA A C 1
ATOM 672 O O . ALA A 1 84 ? 19.649 -10.870 -26.903 1.00 51.69 84 ALA A O 1
ATOM 673 N N . ALA A 1 85 ? 18.973 -8.719 -26.813 1.00 44.53 85 ALA A N 1
ATOM 674 C CA . ALA A 1 85 ? 18.432 -8.606 -28.175 1.00 44.53 85 ALA A CA 1
ATOM 675 C C . ALA A 1 85 ? 19.233 -7.604 -29.022 1.00 44.53 85 ALA A C 1
ATOM 677 O O . ALA A 1 85 ? 19.365 -7.858 -30.242 1.00 44.53 85 ALA A O 1
#

pLDDT: mean 87.0, std 13.93, range [44.53, 96.69]

Foldseek 3Di:
DDPVVVLQVVLLVVCVVVQQAAQGWDQDPNWIWHFHHGWGDDPLWIWTWTQTPVPSDIDIDTDPVVSVVVSVVVVVVVVVVVVVD

Solvent-accessible surface area (backbone atoms only — not comparable to full-atom values): 4868 Å² total; per-residue (Å²): 131,63,77,65,59,57,55,52,51,54,48,33,55,52,39,34,75,75,50,48,24,50,81,29,72,46,76,54,98,92,41,49,25,44,22,73,30,56,44,44,83,49,91,96,46,40,31,28,36,22,31,29,70,91,75,70,43,76,42,80,43,72,55,63,61,70,60,54,48,51,55,54,51,51,56,51,53,59,54,58,62,68,75,75,114